Protein AF-A0A920B7Q5-F1 (afdb_monomer_lite)

Radius of gyration: 14.04 Å; chains: 1; bounding box: 26×31×45 Å

pLDDT: mean 87.17, std 10.43, range [37.59, 95.06]

Secondary structure (DSSP, 8-state):
----HHHHHHHHHHHTSS----HHHHHHHHHHHHHHT--HHHHHHHHTS-HHHHHHHHHHHHHHHTT---HHHHHHHHHHHHHHHHHHHHHHHHHHHH--

Foldseek 3Di:
DPPQVLVVLLVVLCVVAPHDPDPVLVVLLVVVCVVVVQDPLLSVLVVPDDPVVSVVLSVQLRVVCVPPDDSNVNSVSSVVSSVVSSVVSVVVVVCVVPVD

Sequence (100 aa):
MSDNYIFSLLEEVISRSNLKLTEELKAIYKIKYNELRIDLQDVSLLETISDDEKNEIVDKILKKLESVDNDQKVIDVFFHEVTETIDYVYNLIISKQLGG

Structure (mmCIF, N/CA/C/O backbone):
data_AF-A0A920B7Q5-F1
#
_entry.id   AF-A0A920B7Q5-F1
#
loop_
_atom_site.group_PDB
_atom_site.id
_atom_site.type_symbol
_atom_site.label_atom_id
_atom_site.label_alt_id
_atom_site.label_comp_id
_atom_site.label_asym_id
_atom_site.label_entity_id
_atom_site.label_seq_id
_atom_site.pdbx_PDB_ins_code
_atom_site.Cartn_x
_atom_site.Cartn_y
_atom_site.Cartn_z
_atom_site.occupancy
_atom_site.B_iso_or_equiv
_atom_site.auth_seq_id
_atom_site.auth_comp_id
_atom_site.auth_asym_id
_atom_site.auth_atom_id
_atom_site.pdbx_PDB_model_num
ATOM 1 N N . MET A 1 1 ? 2.859 -17.498 4.782 1.00 42.31 1 MET A N 1
ATOM 2 C CA . MET A 1 1 ? 1.913 -16.698 3.981 1.00 42.31 1 MET A CA 1
ATOM 3 C C . MET A 1 1 ? 2.799 -15.882 3.083 1.00 42.31 1 MET A C 1
ATOM 5 O O . MET A 1 1 ? 3.657 -15.217 3.636 1.00 42.31 1 MET A O 1
ATOM 9 N N . SER A 1 2 ? 2.728 -16.084 1.771 1.00 37.59 2 SER A N 1
ATOM 10 C CA . SER A 1 2 ? 3.667 -15.476 0.828 1.00 37.59 2 SER A CA 1
ATOM 11 C C . SER A 1 2 ? 3.739 -13.973 1.068 1.00 37.59 2 SER A C 1
ATOM 13 O O . SER A 1 2 ? 2.691 -13.327 1.120 1.00 37.59 2 SER A O 1
ATOM 15 N N . ASP A 1 3 ? 4.956 -13.480 1.280 1.00 52.28 3 ASP A N 1
ATOM 16 C CA . ASP A 1 3 ? 5.298 -12.071 1.413 1.00 52.28 3 ASP A CA 1
ATOM 17 C C . ASP A 1 3 ? 4.716 -11.315 0.219 1.00 52.28 3 ASP A C 1
ATOM 19 O O . ASP A 1 3 ? 5.217 -11.374 -0.901 1.00 52.28 3 ASP A O 1
ATOM 23 N N . ASN A 1 4 ? 3.558 -10.699 0.433 1.00 77.81 4 ASN A N 1
ATOM 24 C CA . ASN A 1 4 ? 2.910 -9.892 -0.577 1.00 77.81 4 ASN A CA 1
ATOM 25 C C . ASN A 1 4 ? 3.619 -8.541 -0.539 1.00 77.81 4 ASN A C 1
ATOM 27 O O . ASN A 1 4 ? 3.397 -7.777 0.398 1.00 77.81 4 ASN A O 1
ATOM 31 N N . TYR A 1 5 ? 4.474 -8.271 -1.527 1.00 87.62 5 TYR A N 1
ATOM 32 C CA . TYR A 1 5 ? 5.214 -7.013 -1.670 1.00 87.62 5 TYR A CA 1
ATOM 33 C C . TYR A 1 5 ? 4.327 -5.782 -1.416 1.00 87.62 5 TYR A C 1
ATOM 35 O O . TYR A 1 5 ? 4.721 -4.851 -0.717 1.00 87.62 5 TYR A O 1
ATOM 43 N N . ILE A 1 6 ? 3.083 -5.811 -1.905 1.00 90.19 6 ILE A N 1
ATOM 44 C CA . ILE A 1 6 ? 2.116 -4.721 -1.729 1.00 90.19 6 ILE A CA 1
ATOM 45 C C . ILE A 1 6 ? 1.685 -4.591 -0.265 1.00 90.19 6 ILE A C 1
ATOM 47 O O . ILE A 1 6 ? 1.529 -3.481 0.236 1.00 90.19 6 ILE A O 1
ATOM 51 N N . PHE A 1 7 ? 1.550 -5.698 0.464 1.00 91.75 7 PHE A N 1
ATOM 52 C CA . PHE A 1 7 ? 1.286 -5.632 1.899 1.00 91.75 7 PHE A CA 1
ATOM 53 C C . PHE A 1 7 ? 2.488 -5.065 2.663 1.00 91.75 7 PHE A C 1
ATOM 55 O O . PHE A 1 7 ? 2.299 -4.232 3.541 1.00 91.75 7 PHE A O 1
ATOM 62 N N . SER A 1 8 ? 3.717 -5.436 2.296 1.00 91.00 8 SER A N 1
ATOM 63 C CA . SER A 1 8 ? 4.922 -4.844 2.892 1.00 91.00 8 SER A CA 1
ATOM 64 C C . SER A 1 8 ? 5.030 -3.341 2.607 1.00 91.00 8 SER A C 1
ATOM 66 O O . SER A 1 8 ? 5.416 -2.575 3.488 1.00 91.00 8 SER A O 1
ATOM 68 N N . LEU A 1 9 ? 4.622 -2.896 1.414 1.00 91.56 9 LEU A N 1
ATOM 69 C CA . LEU A 1 9 ? 4.521 -1.473 1.081 1.00 91.56 9 LEU A CA 1
ATOM 70 C C . LEU A 1 9 ? 3.477 -0.762 1.957 1.00 91.56 9 LEU A C 1
ATOM 72 O O . LEU A 1 9 ? 3.725 0.343 2.437 1.00 91.56 9 LEU A O 1
ATOM 76 N N . LEU A 1 10 ? 2.329 -1.398 2.213 1.00 93.38 10 LEU A N 1
ATOM 77 C CA . LEU A 1 10 ? 1.335 -0.873 3.150 1.00 93.38 10 LEU A CA 1
ATOM 78 C C . LEU A 1 10 ? 1.913 -0.760 4.567 1.00 93.38 10 LEU A C 1
ATOM 80 O O . LEU A 1 10 ? 1.728 0.266 5.215 1.00 93.38 10 LEU A O 1
ATOM 84 N N . GLU A 1 11 ? 2.612 -1.785 5.058 1.00 92.75 11 GLU A N 1
ATOM 85 C CA . GLU A 1 11 ? 3.248 -1.750 6.380 1.00 92.75 11 GLU A CA 1
ATOM 86 C C . GLU A 1 11 ? 4.257 -0.603 6.493 1.00 92.75 11 GLU A C 1
ATOM 88 O O . GLU A 1 11 ? 4.285 0.096 7.508 1.00 92.75 11 GLU A O 1
ATOM 93 N N . GLU A 1 12 ? 5.029 -0.356 5.434 1.00 92.81 12 GLU A N 1
ATOM 94 C CA . GLU A 1 12 ? 5.957 0.767 5.361 1.00 92.81 12 GLU A CA 1
ATOM 95 C C . GLU A 1 12 ? 5.228 2.115 5.435 1.00 92.81 12 GLU A C 1
ATOM 97 O O . GLU A 1 12 ? 5.568 2.939 6.289 1.00 92.81 12 GLU A O 1
ATOM 102 N N . VAL A 1 13 ? 4.186 2.318 4.619 1.00 92.88 13 VAL A N 1
ATOM 103 C CA . VAL A 1 13 ? 3.336 3.523 4.653 1.00 92.88 13 VAL A CA 1
ATOM 104 C C . VAL A 1 13 ? 2.767 3.740 6.052 1.00 92.88 13 VAL A C 1
ATOM 106 O O . VAL A 1 13 ? 2.864 4.839 6.596 1.00 92.88 13 VAL A O 1
ATOM 109 N N . ILE A 1 14 ? 2.208 2.698 6.670 1.00 92.38 14 ILE A N 1
ATOM 110 C CA . ILE A 1 14 ? 1.634 2.801 8.012 1.00 92.38 14 ILE A CA 1
ATOM 111 C C . ILE A 1 14 ? 2.717 3.174 9.029 1.00 92.38 14 ILE A C 1
ATOM 113 O O . ILE A 1 14 ? 2.490 4.086 9.821 1.00 92.38 14 ILE A O 1
ATOM 117 N N . SER A 1 15 ? 3.903 2.560 8.963 1.00 91.94 15 SER A N 1
ATOM 118 C CA . SER A 1 15 ? 5.023 2.854 9.871 1.00 91.94 15 SER A CA 1
ATOM 119 C C . SER A 1 15 ? 5.545 4.291 9.771 1.00 91.94 15 SER A C 1
ATOM 121 O O . SER A 1 15 ? 6.001 4.851 10.768 1.00 91.94 15 SER A O 1
ATOM 123 N N . ARG A 1 16 ? 5.461 4.894 8.578 1.00 92.00 16 ARG A N 1
ATOM 124 C CA . ARG A 1 16 ? 5.880 6.277 8.300 1.00 92.00 16 ARG A CA 1
ATOM 125 C C . ARG A 1 16 ? 4.747 7.292 8.493 1.00 92.00 16 ARG A C 1
ATOM 127 O O . ARG A 1 16 ? 4.963 8.488 8.316 1.00 92.00 16 ARG A O 1
ATOM 134 N N . SER A 1 17 ? 3.557 6.829 8.870 1.00 87.75 17 SER A N 1
ATOM 135 C CA . SER A 1 17 ? 2.375 7.646 9.142 1.00 87.75 17 SER A CA 1
ATOM 136 C C . SER A 1 17 ? 2.023 7.651 10.635 1.00 87.75 17 SER A C 1
ATOM 138 O O . SER A 1 17 ? 2.580 6.901 11.431 1.00 87.75 17 SER A O 1
ATOM 140 N N . ASN A 1 18 ? 1.037 8.465 11.019 1.00 85.31 18 ASN A N 1
ATOM 141 C CA . ASN A 1 18 ? 0.454 8.426 12.366 1.00 85.31 18 ASN A CA 1
ATOM 142 C C . ASN A 1 18 ? -0.651 7.358 12.521 1.00 85.31 18 ASN A C 1
ATOM 144 O O . ASN A 1 18 ? -1.331 7.317 13.550 1.00 85.31 18 ASN A O 1
ATOM 148 N N . LEU A 1 19 ? -0.871 6.523 11.500 1.00 87.31 19 LEU A N 1
ATOM 149 C CA . LEU A 1 19 ? -1.897 5.485 11.493 1.00 87.31 19 LEU A CA 1
ATOM 150 C C . LEU A 1 19 ? -1.413 4.228 12.223 1.00 87.31 19 LEU A C 1
ATOM 152 O O . LEU A 1 19 ? -0.233 4.049 12.520 1.00 87.31 19 LEU A O 1
ATOM 156 N N . LYS A 1 20 ? -2.348 3.327 12.519 1.00 89.19 20 LYS A N 1
ATOM 157 C CA . LYS A 1 20 ? -2.049 2.025 13.118 1.00 89.19 20 LYS A CA 1
ATOM 158 C C . LYS A 1 20 ? -2.566 0.919 12.221 1.00 89.19 20 LYS A C 1
ATOM 160 O O . LYS A 1 20 ? -3.660 1.016 11.678 1.00 89.19 20 LYS A O 1
ATOM 165 N N . LEU A 1 21 ? -1.801 -0.162 12.131 1.00 88.81 21 LEU A N 1
ATOM 166 C CA . LEU A 1 21 ? -2.207 -1.361 11.412 1.00 88.81 21 LEU A CA 1
ATOM 167 C C . LEU A 1 21 ? -3.232 -2.148 12.250 1.00 88.81 21 LEU A C 1
ATOM 169 O O . LEU A 1 21 ? -2.874 -3.070 12.986 1.00 88.81 21 LEU A O 1
ATOM 173 N N . THR A 1 22 ? -4.501 -1.744 12.188 1.00 91.62 22 THR A N 1
ATOM 174 C CA . THR A 1 22 ? -5.618 -2.402 12.884 1.00 91.62 22 THR A CA 1
ATOM 175 C C . THR A 1 22 ? -6.026 -3.700 12.174 1.00 91.62 22 THR A C 1
ATOM 177 O O . THR A 1 22 ? -5.727 -3.916 10.998 1.00 91.62 22 THR A O 1
ATOM 180 N N . GLU A 1 23 ? -6.730 -4.591 12.878 1.00 90.75 23 GLU A N 1
ATOM 181 C CA . GLU A 1 23 ? -7.304 -5.791 12.247 1.00 90.75 23 GLU A CA 1
ATOM 182 C C . GLU A 1 23 ? -8.401 -5.438 11.227 1.00 90.75 23 GLU A C 1
ATOM 184 O O . GLU A 1 23 ? -8.551 -6.137 10.226 1.00 90.75 23 GLU A O 1
ATOM 189 N N . GLU A 1 24 ? -9.120 -4.332 11.441 1.00 92.00 24 GLU A N 1
ATOM 190 C CA . GLU A 1 24 ? -10.107 -3.796 10.498 1.00 92.00 24 GLU A CA 1
ATOM 191 C C . GLU A 1 24 ? -9.439 -3.355 9.191 1.00 92.00 24 GLU A C 1
ATOM 193 O O . GLU A 1 24 ? -9.804 -3.842 8.122 1.00 92.00 24 GLU A O 1
ATOM 198 N N . LEU A 1 25 ? -8.379 -2.548 9.268 1.00 91.94 25 LEU A N 1
ATOM 199 C CA . LEU A 1 25 ? -7.601 -2.116 8.109 1.00 91.94 25 LEU A CA 1
ATOM 200 C C . LEU A 1 25 ? -7.028 -3.308 7.330 1.00 91.94 25 LEU A C 1
ATOM 202 O O . LEU A 1 25 ? -7.114 -3.345 6.103 1.00 91.94 25 LEU A O 1
ATOM 206 N N . LYS A 1 26 ? -6.507 -4.334 8.019 1.00 92.50 26 LYS A N 1
ATOM 207 C CA . LYS A 1 26 ? -6.046 -5.577 7.369 1.00 92.50 26 LYS A CA 1
ATOM 208 C C . LYS A 1 26 ? -7.180 -6.338 6.680 1.00 92.50 26 LYS A C 1
ATOM 210 O O . LYS A 1 26 ? -6.954 -6.954 5.635 1.00 92.50 26 LYS A O 1
ATOM 215 N N . ALA A 1 27 ? -8.379 -6.353 7.262 1.00 93.69 27 ALA A N 1
ATOM 216 C CA . ALA A 1 27 ? -9.539 -6.999 6.657 1.00 93.69 27 ALA A CA 1
ATOM 217 C C . ALA A 1 27 ? -9.977 -6.259 5.385 1.00 93.69 27 ALA A C 1
ATOM 219 O O . ALA A 1 27 ? -10.153 -6.896 4.345 1.00 93.69 27 ALA A O 1
ATOM 220 N N . ILE A 1 28 ? -10.053 -4.926 5.444 1.00 94.50 28 ILE A N 1
ATOM 221 C CA . ILE A 1 28 ? -10.368 -4.070 4.294 1.00 94.50 28 ILE A CA 1
ATOM 222 C C . ILE A 1 28 ? -9.305 -4.234 3.202 1.00 94.50 28 ILE A C 1
ATOM 224 O O . ILE A 1 28 ? -9.656 -4.434 2.040 1.00 94.50 28 ILE A O 1
ATOM 228 N N . TYR A 1 29 ? -8.018 -4.251 3.569 1.00 93.88 29 TYR A N 1
ATOM 229 C CA . TYR A 1 29 ? -6.921 -4.527 2.640 1.00 93.88 29 TYR A CA 1
ATOM 230 C C . TYR A 1 29 ? -7.147 -5.831 1.875 1.00 93.88 29 TYR A C 1
ATOM 232 O O . TYR A 1 29 ? -7.070 -5.846 0.652 1.00 93.88 29 TYR A O 1
ATOM 240 N N . LYS A 1 30 ? -7.453 -6.931 2.577 1.00 91.69 30 LYS A N 1
ATOM 241 C CA . LYS A 1 30 ? -7.657 -8.240 1.937 1.00 91.69 30 LYS A CA 1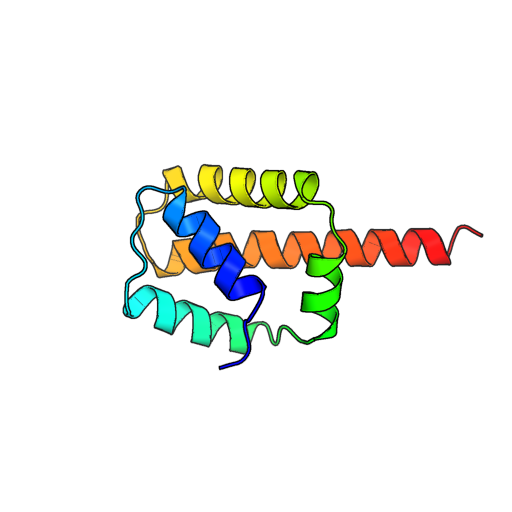
ATOM 242 C C . LYS A 1 30 ? -8.846 -8.236 0.983 1.00 91.69 30 LYS A C 1
ATOM 244 O O . LYS A 1 30 ? -8.759 -8.845 -0.079 1.00 91.69 30 LYS A O 1
ATOM 249 N N . ILE A 1 31 ? -9.944 -7.578 1.357 1.00 92.56 31 ILE A N 1
ATOM 250 C CA . ILE A 1 31 ? -11.117 -7.434 0.486 1.00 92.56 31 ILE A CA 1
ATOM 251 C C . ILE A 1 31 ? -10.710 -6.679 -0.780 1.00 92.56 31 ILE A C 1
ATOM 253 O O . ILE A 1 31 ? -10.846 -7.219 -1.875 1.00 92.56 31 ILE A O 1
ATOM 257 N N . LYS A 1 32 ? -10.111 -5.495 -0.626 1.00 92.44 32 LYS A N 1
ATOM 258 C CA . LYS A 1 32 ? -9.731 -4.633 -1.748 1.00 92.44 32 LYS A CA 1
ATOM 259 C C . LYS A 1 32 ? -8.679 -5.268 -2.659 1.00 92.44 32 LYS A C 1
ATOM 261 O O . LYS A 1 32 ? -8.818 -5.222 -3.876 1.00 92.44 32 LYS A O 1
ATOM 266 N N . TYR A 1 33 ? -7.665 -5.911 -2.083 1.00 90.69 33 TYR A N 1
ATOM 267 C CA . TYR A 1 33 ? -6.635 -6.640 -2.825 1.00 90.69 33 TYR A CA 1
ATOM 268 C C . TYR A 1 33 ? -7.253 -7.708 -3.739 1.00 90.69 33 TYR A C 1
ATOM 270 O O . TYR A 1 33 ? -6.909 -7.807 -4.915 1.00 90.69 33 TYR A O 1
ATOM 278 N N . ASN A 1 34 ? -8.215 -8.474 -3.212 1.00 89.00 34 ASN A N 1
ATOM 279 C CA . ASN A 1 34 ? -8.923 -9.492 -3.985 1.00 89.00 34 ASN A CA 1
ATOM 280 C C . ASN A 1 34 ? -9.860 -8.881 -5.043 1.00 89.00 34 ASN A C 1
ATOM 282 O O . ASN A 1 34 ? -9.976 -9.434 -6.135 1.00 89.00 34 ASN A O 1
ATOM 286 N N . GLU A 1 35 ? -10.519 -7.756 -4.743 1.00 91.62 35 GLU A N 1
ATOM 287 C CA . GLU A 1 35 ? -11.391 -7.039 -5.688 1.00 91.62 35 GLU A CA 1
ATOM 288 C C . GLU A 1 35 ? -10.627 -6.481 -6.888 1.00 91.62 35 GLU A C 1
ATOM 290 O O . GLU A 1 35 ? -11.104 -6.581 -8.018 1.00 91.62 35 GLU A O 1
ATOM 295 N N . LEU A 1 36 ? -9.436 -5.927 -6.651 1.00 87.94 36 LEU A N 1
ATOM 296 C CA . LEU A 1 36 ? -8.571 -5.390 -7.701 1.00 87.94 36 LEU A CA 1
ATOM 297 C C . LEU A 1 36 ? -7.941 -6.485 -8.561 1.00 87.94 36 LEU A C 1
ATOM 299 O O . LEU A 1 36 ? -7.421 -6.186 -9.630 1.00 87.94 36 LEU A O 1
ATOM 303 N N . ARG A 1 37 ? -8.027 -7.750 -8.123 1.00 86.62 37 ARG A N 1
ATOM 304 C CA . ARG A 1 37 ? -7.482 -8.919 -8.824 1.00 86.62 37 ARG A CA 1
ATOM 305 C C . ARG A 1 37 ? -6.001 -8.759 -9.179 1.00 86.62 37 ARG A C 1
ATOM 307 O O . ARG A 1 37 ? -5.577 -9.299 -10.196 1.00 86.62 37 ARG A O 1
ATOM 314 N N . ILE A 1 38 ? -5.256 -8.056 -8.326 1.00 84.62 38 ILE A N 1
ATOM 315 C CA . ILE A 1 38 ? -3.821 -7.835 -8.496 1.00 84.62 38 ILE A CA 1
ATOM 316 C C . ILE A 1 38 ? -3.134 -9.192 -8.596 1.00 84.62 38 ILE A C 1
ATOM 318 O O . ILE A 1 38 ? -3.278 -10.034 -7.701 1.00 84.62 38 ILE A O 1
ATOM 322 N N . ASP A 1 39 ? -2.420 -9.407 -9.694 1.00 85.81 39 ASP A N 1
ATOM 323 C CA . ASP A 1 39 ? -1.778 -10.680 -9.984 1.00 85.81 39 ASP A CA 1
ATOM 324 C C . ASP A 1 39 ? -0.249 -10.616 -9.838 1.00 85.81 39 ASP A C 1
ATOM 326 O O . ASP A 1 39 ? 0.333 -9.643 -9.354 1.00 85.81 39 ASP A O 1
ATOM 330 N N . LEU A 1 40 ? 0.424 -11.715 -10.185 1.00 85.38 40 LEU A N 1
ATOM 331 C CA . LEU A 1 40 ? 1.878 -11.801 -10.076 1.00 85.38 40 LEU A CA 1
ATOM 332 C C . LEU A 1 40 ? 2.591 -10.825 -11.025 1.00 85.38 40 LEU A C 1
ATOM 334 O O . LEU A 1 40 ? 3.659 -10.332 -10.674 1.00 85.38 40 LEU A O 1
ATOM 338 N N . GLN A 1 41 ? 2.029 -10.554 -12.206 1.00 85.38 41 GLN A N 1
ATOM 339 C CA . GLN A 1 41 ? 2.618 -9.636 -13.176 1.00 85.38 41 GLN A CA 1
ATOM 340 C C . GLN A 1 41 ? 2.606 -8.210 -12.630 1.00 85.38 41 GLN A C 1
ATOM 342 O O . GLN A 1 41 ? 3.636 -7.543 -12.678 1.00 85.38 41 GLN A O 1
ATOM 347 N N . ASP A 1 42 ? 1.487 -7.781 -12.050 1.00 88.12 42 ASP A N 1
ATOM 348 C CA . ASP A 1 42 ? 1.356 -6.475 -11.399 1.00 88.12 42 ASP A CA 1
ATOM 349 C C . ASP A 1 42 ? 2.388 -6.288 -10.279 1.00 88.12 42 ASP A C 1
ATOM 351 O O . ASP A 1 42 ? 3.068 -5.264 -10.194 1.00 88.12 42 ASP A O 1
ATOM 355 N N . VAL A 1 43 ? 2.550 -7.314 -9.437 1.00 87.50 43 VAL A N 1
ATOM 356 C CA . VAL A 1 43 ? 3.549 -7.305 -8.363 1.00 87.50 43 VAL A CA 1
ATOM 357 C C . VAL A 1 43 ? 4.962 -7.222 -8.938 1.00 87.50 43 VAL A C 1
ATOM 359 O O . VAL A 1 43 ? 5.750 -6.397 -8.487 1.00 87.50 43 VAL A O 1
ATOM 362 N N . SER A 1 44 ? 5.274 -8.006 -9.973 1.00 87.44 44 SER A N 1
ATOM 363 C CA . SER A 1 44 ? 6.583 -7.949 -10.629 1.00 87.44 44 SER A CA 1
ATOM 364 C C . SER A 1 44 ? 6.877 -6.578 -11.242 1.00 87.44 44 SER A C 1
ATOM 366 O O . SER A 1 44 ? 8.026 -6.151 -11.216 1.00 87.44 44 SER A O 1
ATOM 368 N N . LEU A 1 45 ? 5.873 -5.865 -11.768 1.00 88.94 45 LEU A N 1
ATOM 369 C CA . LEU A 1 45 ? 6.053 -4.498 -12.271 1.00 88.94 45 LEU A CA 1
ATOM 370 C C . LEU A 1 45 ? 6.481 -3.550 -11.151 1.00 88.94 45 LEU A C 1
ATOM 372 O O . LEU A 1 45 ? 7.443 -2.802 -11.323 1.00 88.94 45 LEU A O 1
ATOM 376 N N . LEU A 1 46 ? 5.824 -3.624 -9.994 1.00 87.00 46 LEU A N 1
ATOM 377 C CA . LEU A 1 46 ? 6.205 -2.832 -8.825 1.00 87.00 46 LEU A CA 1
ATOM 378 C C . LEU A 1 46 ? 7.602 -3.188 -8.314 1.00 87.00 46 LEU A C 1
ATOM 380 O O . LEU A 1 46 ? 8.342 -2.300 -7.920 1.00 87.00 46 LEU A O 1
ATOM 384 N N . GLU A 1 47 ? 8.000 -4.456 -8.363 1.00 87.75 47 GLU A N 1
ATOM 385 C CA . GLU A 1 47 ? 9.352 -4.877 -7.975 1.00 87.75 47 GLU A CA 1
ATOM 386 C C . GLU A 1 47 ? 10.445 -4.397 -8.948 1.00 87.75 47 GLU A C 1
ATOM 388 O O . GLU A 1 47 ? 11.625 -4.429 -8.603 1.00 87.75 47 GLU A O 1
ATOM 393 N N . THR A 1 48 ? 10.081 -3.950 -10.157 1.00 87.62 48 THR A N 1
ATOM 394 C CA . THR A 1 48 ? 11.050 -3.440 -11.146 1.00 87.62 48 THR A CA 1
ATOM 395 C C . THR A 1 48 ? 11.391 -1.961 -10.985 1.00 87.62 48 THR A C 1
ATOM 397 O O . THR A 1 48 ? 12.347 -1.499 -11.615 1.00 87.62 48 THR A O 1
ATOM 400 N N . ILE A 1 49 ? 10.628 -1.218 -10.179 1.00 87.50 49 ILE A N 1
ATOM 401 C CA . ILE A 1 49 ? 10.886 0.206 -9.943 1.00 87.50 49 ILE A CA 1
ATOM 402 C C . ILE A 1 49 ? 12.076 0.382 -8.999 1.00 87.50 49 ILE A C 1
ATOM 404 O O . ILE A 1 49 ? 12.377 -0.480 -8.172 1.00 87.50 49 ILE A O 1
ATOM 408 N N . SER A 1 50 ? 12.765 1.512 -9.118 1.00 89.12 50 SER A N 1
ATOM 409 C CA . SER A 1 50 ? 13.867 1.847 -8.216 1.00 89.12 50 SER A CA 1
ATOM 410 C C . SER A 1 50 ? 13.383 2.167 -6.798 1.00 89.12 50 SER A C 1
ATOM 412 O O . SER A 1 50 ? 12.238 2.568 -6.585 1.00 89.12 50 SER A O 1
ATOM 414 N N . ASP A 1 51 ? 14.281 2.059 -5.814 1.00 88.69 51 ASP A N 1
ATOM 415 C CA . ASP A 1 51 ? 13.987 2.468 -4.434 1.00 88.69 51 ASP A CA 1
ATOM 416 C C . ASP A 1 51 ? 13.598 3.955 -4.335 1.00 88.69 51 ASP A C 1
ATOM 418 O O . ASP A 1 51 ? 12.777 4.322 -3.495 1.00 88.69 51 ASP A O 1
ATOM 422 N N . ASP A 1 52 ? 14.145 4.812 -5.203 1.00 89.69 52 ASP A N 1
ATOM 423 C CA . ASP A 1 52 ? 13.775 6.230 -5.276 1.00 89.69 52 ASP A CA 1
ATOM 424 C C . ASP A 1 52 ? 12.322 6.402 -5.747 1.00 89.69 52 ASP A C 1
ATOM 426 O O . ASP A 1 52 ? 11.541 7.097 -5.097 1.00 89.69 52 ASP A O 1
ATOM 430 N N . GLU A 1 53 ? 11.917 5.711 -6.818 1.00 89.00 53 GLU A N 1
ATOM 431 C CA . GLU A 1 53 ? 10.527 5.714 -7.300 1.00 89.00 53 GLU A CA 1
ATOM 432 C C . GLU A 1 53 ? 9.566 5.148 -6.249 1.00 89.00 53 GLU A C 1
ATOM 434 O O . GLU A 1 53 ? 8.501 5.718 -6.000 1.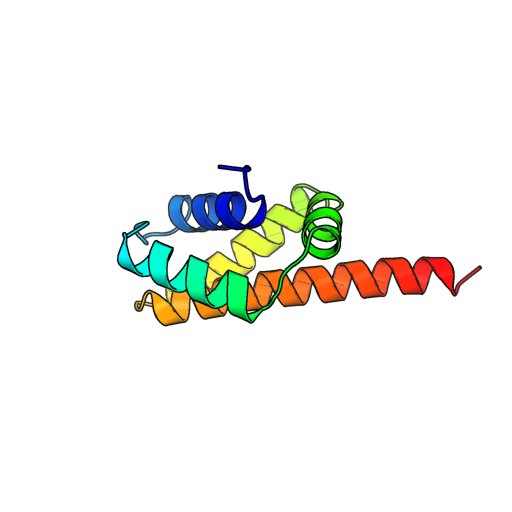00 89.00 53 GLU A O 1
ATOM 439 N N . LYS A 1 54 ? 9.963 4.063 -5.576 1.00 89.81 54 LYS A N 1
ATOM 440 C CA . LYS A 1 54 ? 9.213 3.498 -4.452 1.00 89.81 54 LYS A CA 1
ATOM 441 C C . LYS A 1 54 ? 9.020 4.533 -3.340 1.00 89.81 54 LYS A C 1
ATOM 443 O O . LYS A 1 54 ? 7.901 4.703 -2.855 1.00 89.81 54 LYS A O 1
ATOM 448 N N . ASN A 1 55 ? 10.080 5.241 -2.950 1.00 91.31 55 ASN A N 1
ATOM 449 C CA . ASN A 1 55 ? 10.004 6.287 -1.930 1.00 91.31 55 ASN A CA 1
ATOM 450 C C . ASN A 1 55 ? 9.077 7.433 -2.347 1.00 91.31 55 ASN A C 1
ATOM 452 O O . ASN A 1 55 ? 8.286 7.891 -1.524 1.00 91.31 55 ASN A O 1
ATOM 456 N N . GLU A 1 56 ? 9.104 7.853 -3.614 1.00 92.00 56 GLU A N 1
ATOM 457 C CA . GLU A 1 56 ? 8.173 8.867 -4.117 1.00 92.00 56 GLU A CA 1
ATOM 458 C C . GLU A 1 56 ? 6.710 8.420 -4.010 1.00 92.00 56 GLU A C 1
ATOM 460 O O . GLU A 1 56 ? 5.841 9.225 -3.665 1.00 92.00 56 GLU A O 1
ATOM 465 N N . ILE A 1 57 ? 6.418 7.148 -4.293 1.00 91.31 57 ILE A N 1
ATOM 466 C CA . ILE A 1 57 ? 5.069 6.583 -4.153 1.00 91.31 57 ILE A CA 1
ATOM 467 C C . ILE A 1 57 ? 4.645 6.600 -2.687 1.00 91.31 57 ILE A C 1
ATOM 469 O O . ILE A 1 57 ? 3.556 7.079 -2.370 1.00 91.31 57 ILE A O 1
ATOM 473 N N . VAL A 1 58 ? 5.514 6.143 -1.782 1.00 92.62 58 VAL A N 1
ATOM 474 C CA . VAL A 1 58 ? 5.249 6.176 -0.337 1.00 92.62 58 VAL A CA 1
ATOM 475 C C . VAL A 1 58 ? 4.979 7.608 0.127 1.00 92.62 58 VAL A C 1
ATOM 477 O O . VAL A 1 58 ? 3.978 7.848 0.799 1.00 92.62 58 VAL A O 1
ATOM 480 N N . ASP A 1 59 ? 5.797 8.578 -0.276 1.00 93.81 59 ASP A N 1
ATOM 481 C CA . ASP A 1 59 ? 5.628 9.982 0.109 1.00 93.81 59 ASP A CA 1
ATOM 482 C C . ASP A 1 59 ? 4.328 10.591 -0.456 1.00 93.81 59 ASP A C 1
ATOM 484 O O . ASP A 1 59 ? 3.634 11.339 0.244 1.00 93.81 59 ASP A O 1
ATOM 488 N N . LYS A 1 60 ? 3.941 10.242 -1.693 1.00 92.50 60 LYS A N 1
ATOM 489 C CA . LYS A 1 60 ? 2.644 10.635 -2.279 1.00 92.50 60 LYS A CA 1
ATOM 490 C C . LYS A 1 60 ? 1.473 10.068 -1.483 1.00 92.50 60 LYS A C 1
ATOM 492 O O . LYS A 1 60 ? 0.537 10.815 -1.180 1.00 92.50 60 LYS A O 1
ATOM 497 N N . ILE A 1 61 ? 1.535 8.785 -1.122 1.00 93.75 61 ILE A N 1
ATOM 498 C CA . ILE A 1 61 ? 0.517 8.131 -0.295 1.00 93.75 61 ILE A CA 1
ATOM 499 C C . ILE A 1 61 ? 0.428 8.847 1.055 1.00 93.75 61 ILE A C 1
ATOM 501 O O . ILE A 1 61 ? -0.649 9.308 1.425 1.00 93.75 61 ILE A O 1
ATOM 505 N N . LEU A 1 62 ? 1.552 9.023 1.756 1.00 93.19 62 LEU A N 1
ATOM 506 C CA . LEU A 1 62 ? 1.604 9.680 3.066 1.00 93.19 62 LEU A CA 1
ATOM 507 C C . LEU A 1 62 ? 0.959 11.066 3.038 1.00 93.19 62 LEU A C 1
ATOM 509 O O . LEU A 1 62 ? 0.103 11.360 3.870 1.00 93.19 62 LEU A O 1
ATOM 513 N N . LYS A 1 63 ? 1.296 11.884 2.036 1.00 92.38 63 LYS A N 1
ATOM 514 C CA . LYS A 1 63 ? 0.718 13.221 1.863 1.00 92.38 63 LYS A CA 1
ATOM 515 C C . LYS A 1 63 ? -0.799 13.190 1.667 1.00 92.38 63 LYS A C 1
ATOM 517 O O . LYS A 1 63 ? -1.508 14.049 2.183 1.00 92.38 63 LYS A O 1
ATOM 522 N N . LYS A 1 64 ? -1.323 12.210 0.924 1.00 90.94 64 LYS A N 1
ATOM 523 C CA . LYS A 1 64 ? -2.776 12.038 0.750 1.00 90.94 64 LYS A CA 1
ATOM 524 C C . LYS A 1 64 ? -3.445 11.562 2.044 1.00 90.94 64 LYS A C 1
ATOM 526 O O . LYS A 1 64 ? -4.565 11.982 2.335 1.00 90.94 64 LYS A O 1
ATOM 531 N N . LEU A 1 65 ? -2.751 10.751 2.842 1.00 90.75 65 LEU A N 1
ATOM 532 C CA . LEU A 1 65 ? -3.247 10.216 4.110 1.00 90.75 65 LEU A CA 1
ATOM 533 C C . LEU A 1 65 ? -3.277 11.235 5.262 1.00 90.75 65 LEU A C 1
ATOM 535 O O . LEU A 1 65 ? -4.023 11.018 6.210 1.00 90.75 65 LEU A O 1
ATOM 539 N N . GLU A 1 66 ? -2.565 12.367 5.186 1.00 87.44 66 GLU A N 1
ATOM 540 C CA . GLU A 1 66 ? -2.591 13.418 6.231 1.00 87.44 66 GLU A CA 1
ATOM 541 C C . GLU A 1 66 ? -4.002 13.941 6.551 1.00 87.44 66 GLU A C 1
ATOM 543 O O . GLU A 1 66 ? -4.269 14.405 7.659 1.00 87.44 66 GLU A O 1
ATOM 548 N N . SER A 1 67 ? -4.910 13.870 5.577 1.00 82.69 67 SER A N 1
ATOM 549 C CA . SER A 1 67 ? -6.296 14.339 5.689 1.00 82.69 67 SER A CA 1
ATOM 550 C C . SER A 1 67 ? -7.319 13.207 5.848 1.00 82.69 67 SER A C 1
ATOM 552 O O . SER A 1 67 ? -8.525 13.439 5.734 1.00 82.69 67 SER A O 1
ATOM 554 N N . VAL A 1 68 ? -6.850 11.979 6.089 1.00 87.00 68 VAL A N 1
ATOM 555 C CA . VAL A 1 68 ? -7.671 10.768 6.130 1.00 87.00 68 VAL A CA 1
ATOM 556 C C . VAL A 1 68 ? -7.635 10.147 7.522 1.00 87.00 68 VAL A C 1
ATOM 558 O O . VAL A 1 68 ? -6.580 9.830 8.056 1.00 87.00 68 VAL A O 1
ATOM 561 N N . ASP A 1 69 ? -8.815 9.920 8.088 1.00 80.75 69 ASP A N 1
ATOM 562 C CA . ASP A 1 69 ? -9.021 9.386 9.438 1.00 80.75 69 ASP A CA 1
ATOM 563 C C . ASP A 1 69 ? -9.820 8.071 9.456 1.00 80.75 69 ASP A C 1
ATOM 565 O O . ASP A 1 69 ? -10.237 7.606 10.514 1.00 80.75 69 ASP A O 1
ATOM 569 N N . ASN A 1 70 ? -10.053 7.468 8.288 1.00 89.19 70 ASN A N 1
ATOM 570 C CA . ASN A 1 70 ? -10.891 6.284 8.132 1.00 89.19 70 ASN A CA 1
ATOM 571 C C . ASN A 1 70 ? -10.132 5.164 7.413 1.00 89.19 70 ASN A C 1
ATOM 573 O O . ASN A 1 70 ? -9.678 5.370 6.287 1.00 89.19 70 ASN A O 1
ATOM 577 N N . ASP A 1 71 ? -10.078 3.978 8.023 1.00 90.38 71 ASP A N 1
ATOM 578 C CA . ASP A 1 71 ? -9.380 2.792 7.507 1.00 90.38 71 ASP A CA 1
ATOM 579 C C . ASP A 1 71 ? -9.778 2.440 6.061 1.00 90.38 71 ASP A C 1
ATOM 581 O O . ASP A 1 71 ? -8.914 2.120 5.246 1.00 90.38 71 ASP A O 1
ATOM 585 N N . GLN A 1 72 ? -11.055 2.586 5.689 1.00 92.44 72 GLN A N 1
ATOM 586 C CA . GLN A 1 72 ? -11.517 2.369 4.314 1.00 92.44 72 GLN A CA 1
ATOM 587 C C . GLN A 1 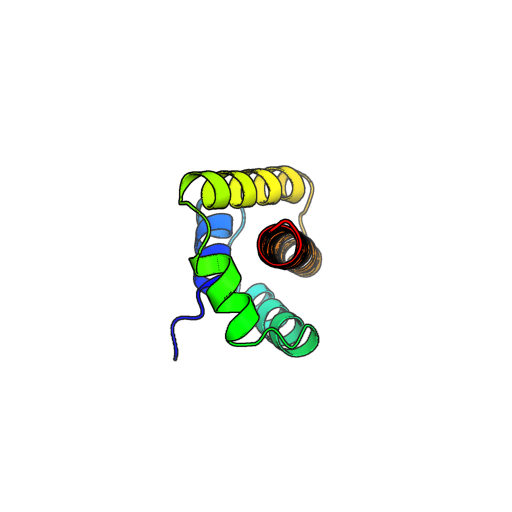72 ? -10.850 3.335 3.335 1.00 92.44 72 GLN A C 1
ATOM 589 O O . GLN A 1 72 ? -10.315 2.920 2.309 1.00 92.44 72 GLN A O 1
ATOM 594 N N . LYS A 1 73 ? -10.835 4.627 3.675 1.00 92.38 73 LYS A N 1
ATOM 595 C CA . LYS A 1 73 ? -10.202 5.655 2.843 1.00 92.38 73 LYS A CA 1
ATOM 596 C C . LYS A 1 73 ? -8.686 5.494 2.800 1.00 92.38 73 LYS A C 1
ATOM 598 O O . LYS A 1 73 ? -8.095 5.777 1.765 1.00 92.38 73 LYS A O 1
ATOM 603 N N . VAL A 1 74 ? -8.063 5.046 3.894 1.00 93.06 74 VAL A N 1
ATOM 604 C CA . VAL A 1 74 ? -6.625 4.744 3.922 1.00 93.06 74 VAL A CA 1
ATOM 605 C C . VAL A 1 74 ? -6.306 3.689 2.869 1.00 93.06 74 VAL A C 1
ATOM 607 O O . VAL A 1 74 ? -5.420 3.895 2.041 1.00 93.06 74 VAL A O 1
ATOM 610 N N . ILE A 1 75 ? -7.065 2.592 2.865 1.00 94.75 75 ILE A N 1
ATOM 611 C CA . ILE A 1 75 ? -6.892 1.510 1.897 1.00 94.75 75 ILE A CA 1
ATOM 612 C C . ILE A 1 75 ? -7.214 1.966 0.471 1.00 94.75 75 ILE A C 1
ATOM 614 O O . ILE A 1 75 ? -6.476 1.622 -0.449 1.00 94.75 75 ILE A O 1
ATOM 618 N N . ASP A 1 76 ? -8.261 2.768 0.273 1.00 94.50 76 ASP A N 1
ATOM 619 C CA . ASP A 1 76 ? -8.606 3.287 -1.053 1.00 94.50 76 ASP A CA 1
ATOM 620 C C . ASP A 1 76 ? -7.508 4.202 -1.619 1.00 94.50 76 ASP A C 1
ATOM 622 O O . ASP A 1 76 ? -7.135 4.052 -2.781 1.00 94.50 76 ASP A O 1
ATOM 626 N N . VAL A 1 77 ? -6.947 5.106 -0.806 1.00 94.25 77 VAL A N 1
ATOM 627 C CA . VAL A 1 77 ? -5.819 5.966 -1.206 1.00 94.25 77 VAL A CA 1
ATOM 628 C C . VAL A 1 77 ? -4.582 5.130 -1.510 1.00 94.25 77 VAL A C 1
ATOM 630 O O . VAL A 1 77 ? -3.944 5.341 -2.537 1.00 94.25 77 VAL A O 1
ATOM 633 N N . PHE A 1 78 ? -4.258 4.176 -0.636 1.00 95.06 78 PHE A N 1
ATOM 634 C CA . PHE A 1 78 ? -3.113 3.292 -0.814 1.00 95.06 78 PHE A CA 1
ATOM 635 C C . PHE A 1 78 ? -3.196 2.533 -2.142 1.00 95.06 78 PHE A C 1
ATOM 637 O O . PHE A 1 78 ? -2.279 2.611 -2.957 1.00 95.06 78 PHE A O 1
ATOM 644 N N . PHE A 1 79 ? -4.306 1.834 -2.391 1.00 94.50 79 PHE A N 1
ATOM 645 C CA . PHE A 1 79 ? -4.440 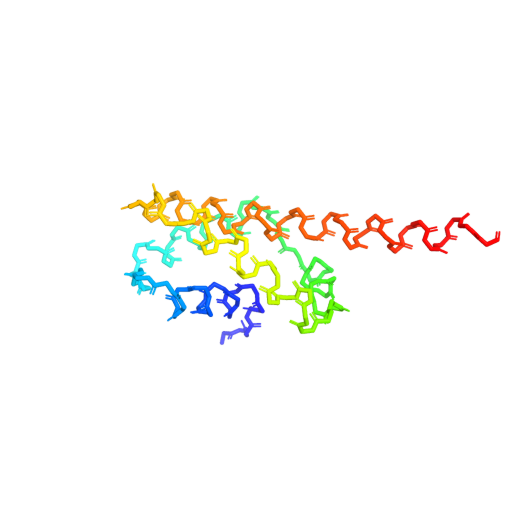1.041 -3.607 1.00 94.50 79 PHE A CA 1
ATOM 646 C C . PHE A 1 79 ? -4.537 1.890 -4.864 1.00 94.50 79 PHE A C 1
ATOM 648 O O . PHE A 1 79 ? -4.027 1.456 -5.887 1.00 94.50 79 PHE A O 1
ATOM 655 N N . HIS A 1 80 ? -5.136 3.081 -4.795 1.00 94.56 80 HIS A N 1
ATOM 656 C CA . HIS A 1 80 ? -5.166 3.993 -5.933 1.00 94.56 80 HIS A CA 1
ATOM 657 C C . HIS A 1 80 ? -3.751 4.354 -6.406 1.00 94.56 80 HIS A C 1
ATOM 659 O O . HIS A 1 80 ? -3.459 4.223 -7.591 1.00 94.56 80 HIS A O 1
ATOM 665 N N . GLU A 1 81 ? -2.843 4.720 -5.495 1.00 93.12 81 GLU A N 1
ATOM 666 C CA . GLU A 1 81 ? -1.460 5.036 -5.885 1.00 93.12 81 GLU A CA 1
ATOM 667 C C . GLU A 1 81 ? -0.695 3.806 -6.388 1.00 93.12 81 GLU A C 1
ATOM 669 O O . GLU A 1 81 ? 0.112 3.909 -7.315 1.00 93.12 81 GLU A O 1
ATOM 674 N N . VAL A 1 82 ? -0.951 2.635 -5.798 1.00 91.75 82 VAL A N 1
ATOM 675 C CA . VAL A 1 82 ? -0.346 1.374 -6.243 1.00 91.75 82 VAL A CA 1
ATOM 676 C C . VAL A 1 82 ? -0.783 1.036 -7.670 1.00 91.75 82 VAL A C 1
ATOM 678 O O . VAL A 1 82 ? 0.069 0.740 -8.506 1.00 91.75 82 VAL A O 1
ATOM 681 N N . THR A 1 83 ? -2.079 1.125 -7.978 1.00 91.56 83 THR A N 1
ATOM 682 C CA . THR A 1 83 ? -2.598 0.849 -9.326 1.00 91.56 83 THR A CA 1
ATOM 683 C C . THR A 1 83 ? -2.104 1.866 -10.348 1.00 91.56 83 THR A C 1
ATOM 685 O O . THR A 1 83 ? -1.666 1.471 -11.422 1.00 91.56 83 THR A O 1
ATOM 688 N N . GLU A 1 84 ? -2.067 3.155 -9.996 1.00 92.38 84 GLU A N 1
ATOM 689 C CA . GLU A 1 84 ? -1.522 4.202 -10.875 1.00 92.38 84 GLU A CA 1
ATOM 690 C C . GLU A 1 84 ? -0.041 3.954 -11.197 1.00 92.38 84 GLU A C 1
ATOM 692 O O . GLU A 1 84 ? 0.411 4.173 -12.321 1.00 92.38 84 GLU A O 1
ATOM 697 N N . THR A 1 85 ? 0.724 3.456 -10.221 1.00 90.06 85 THR A N 1
ATOM 698 C CA . THR A 1 85 ? 2.126 3.083 -10.436 1.00 90.06 85 THR A CA 1
ATOM 699 C C . THR A 1 85 ? 2.243 1.896 -11.385 1.00 90.06 85 THR A C 1
ATOM 701 O O . THR A 1 85 ? 3.045 1.950 -12.317 1.00 90.06 85 THR A O 1
ATOM 704 N N . ILE A 1 86 ? 1.455 0.837 -11.176 1.00 90.19 86 ILE A N 1
ATOM 705 C CA . ILE A 1 86 ? 1.441 -0.335 -12.062 1.00 90.19 86 ILE A CA 1
ATOM 706 C C . ILE A 1 86 ? 1.148 0.102 -13.501 1.00 90.19 86 ILE A C 1
ATOM 708 O O . ILE A 1 86 ? 1.919 -0.222 -14.407 1.00 90.19 86 ILE A O 1
ATOM 712 N N . ASP A 1 87 ? 0.100 0.903 -13.700 1.00 89.88 87 ASP A N 1
ATOM 713 C CA . ASP A 1 87 ? -0.291 1.415 -15.014 1.00 89.88 87 ASP A CA 1
ATOM 714 C C . ASP A 1 87 ? 0.819 2.263 -15.647 1.00 89.88 87 ASP A C 1
ATOM 716 O O . ASP A 1 87 ? 1.117 2.136 -16.839 1.00 89.88 87 ASP A O 1
ATOM 720 N N . TYR A 1 88 ?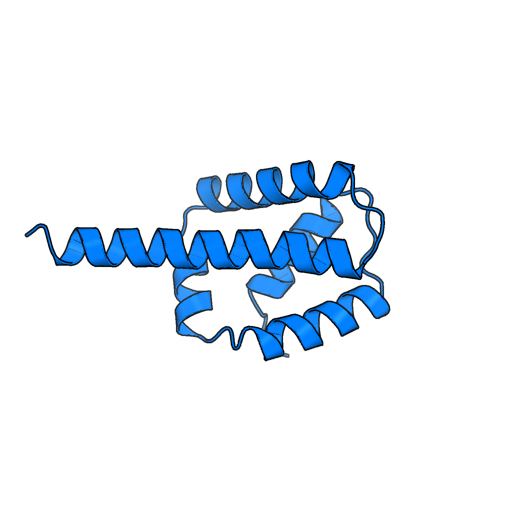 1.479 3.114 -14.859 1.00 89.62 88 TYR A N 1
ATOM 721 C CA . TYR A 1 88 ? 2.607 3.914 -15.325 1.00 89.62 88 TYR A CA 1
ATOM 722 C C . TYR A 1 88 ? 3.778 3.043 -15.798 1.00 89.62 88 TYR A C 1
ATOM 724 O O . TYR A 1 88 ? 4.260 3.214 -16.922 1.00 89.62 88 TYR A O 1
ATOM 732 N N . VAL A 1 89 ? 4.214 2.080 -14.982 1.00 87.81 89 VAL A N 1
ATOM 733 C CA . VAL A 1 89 ? 5.326 1.177 -15.321 1.00 87.81 89 VAL A CA 1
ATOM 734 C C . VAL A 1 89 ? 4.975 0.331 -16.544 1.00 87.81 89 VAL A C 1
ATOM 736 O O . VAL A 1 89 ? 5.790 0.192 -17.459 1.00 87.81 89 VAL A O 1
ATOM 739 N N . TYR A 1 90 ? 3.744 -0.172 -16.616 1.00 87.88 90 TYR A N 1
ATOM 740 C CA . TYR A 1 90 ? 3.246 -0.916 -17.767 1.00 87.88 90 TYR A CA 1
ATOM 741 C C . TYR A 1 90 ? 3.320 -0.086 -19.057 1.00 87.88 90 TYR A C 1
ATOM 743 O O . TYR A 1 90 ? 3.887 -0.528 -20.063 1.00 87.88 90 TYR A O 1
ATOM 751 N N . ASN A 1 91 ? 2.840 1.161 -19.013 1.00 88.00 91 ASN A N 1
ATOM 752 C CA . ASN A 1 91 ? 2.895 2.088 -20.142 1.00 88.00 91 ASN A CA 1
ATOM 753 C C . ASN A 1 91 ? 4.333 2.423 -20.563 1.00 88.00 91 ASN A C 1
ATOM 755 O O . ASN A 1 91 ? 4.617 2.527 -21.762 1.00 88.00 91 ASN A O 1
ATOM 759 N N . LEU A 1 92 ? 5.261 2.557 -19.610 1.00 85.44 92 LEU A N 1
ATOM 760 C CA . LEU A 1 92 ? 6.681 2.750 -19.909 1.00 85.44 92 LE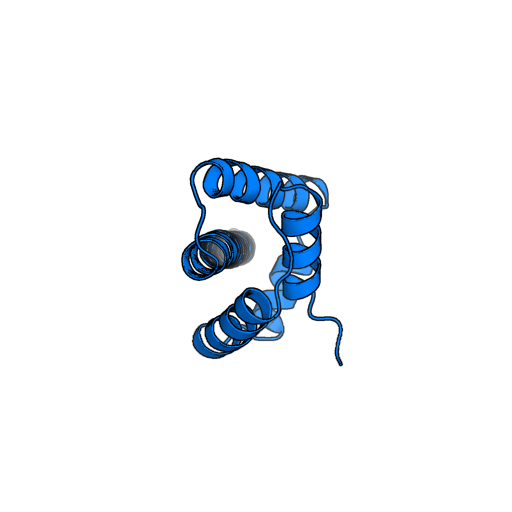U A CA 1
ATOM 761 C C . LEU A 1 92 ? 7.289 1.542 -20.628 1.00 85.44 92 LEU A C 1
ATOM 763 O O . LEU A 1 92 ? 8.035 1.718 -21.594 1.00 85.44 92 LEU A O 1
ATOM 767 N N . ILE A 1 93 ? 6.981 0.323 -20.177 1.00 83.75 93 ILE A N 1
ATOM 768 C CA . ILE A 1 93 ? 7.486 -0.910 -20.795 1.00 83.75 93 ILE A CA 1
ATOM 769 C C . ILE A 1 93 ? 6.967 -1.038 -22.227 1.00 83.75 93 ILE A C 1
ATOM 771 O O . ILE A 1 93 ? 7.762 -1.263 -23.141 1.00 83.75 93 ILE A O 1
ATOM 775 N N . ILE A 1 94 ? 5.666 -0.828 -22.445 1.00 79.75 94 ILE A N 1
ATOM 776 C CA . ILE A 1 94 ? 5.071 -0.851 -23.789 1.00 79.75 94 ILE A CA 1
ATOM 777 C C . ILE A 1 94 ? 5.711 0.209 -24.687 1.00 79.75 94 ILE A C 1
ATOM 779 O O . ILE A 1 94 ? 6.095 -0.088 -25.819 1.00 79.75 94 ILE A O 1
ATOM 783 N N . SER A 1 95 ? 5.876 1.435 -24.185 1.00 79.44 95 SER A N 1
ATOM 784 C CA . SER A 1 95 ? 6.478 2.529 -24.956 1.00 79.44 95 SER A CA 1
ATOM 785 C C . SER A 1 95 ? 7.904 2.192 -25.404 1.00 79.44 95 SER A C 1
ATOM 787 O O . SER A 1 95 ? 8.277 2.474 -26.542 1.00 79.44 95 SER A O 1
ATOM 789 N N . LYS A 1 96 ? 8.692 1.524 -24.549 1.00 76.31 96 LYS A N 1
ATOM 790 C CA . LYS A 1 96 ? 10.036 1.038 -24.902 1.00 76.31 96 LYS A CA 1
ATOM 791 C C . LYS A 1 96 ? 10.018 -0.080 -25.949 1.00 76.31 96 LYS A C 1
ATOM 793 O O . LYS A 1 96 ? 10.955 -0.169 -26.733 1.00 76.31 96 LYS A O 1
ATOM 798 N N . GLN A 1 97 ? 8.986 -0.923 -25.973 1.00 69.12 97 GLN A N 1
ATOM 799 C CA . GLN A 1 97 ? 8.863 -2.020 -26.943 1.00 69.12 97 GLN A CA 1
ATOM 800 C C . GLN A 1 97 ? 8.393 -1.557 -28.330 1.00 69.12 97 GLN A C 1
ATOM 802 O O . GLN A 1 97 ? 8.745 -2.185 -29.325 1.00 69.12 97 GLN A O 1
ATOM 807 N N . LEU A 1 98 ? 7.612 -0.475 -28.411 1.00 68.19 98 LEU A N 1
ATOM 808 C CA . LEU A 1 98 ? 7.058 0.044 -29.670 1.00 68.19 98 LEU A CA 1
ATOM 809 C C . LEU A 1 98 ? 7.941 1.101 -30.357 1.00 68.19 98 LEU A C 1
ATOM 811 O O . LEU A 1 98 ? 7.715 1.407 -31.524 1.00 68.19 98 LEU A O 1
ATOM 815 N N . GLY A 1 99 ? 8.917 1.675 -29.650 1.00 56.56 99 GLY A N 1
ATOM 816 C CA . GLY A 1 99 ? 9.784 2.755 -30.141 1.00 56.56 99 GLY A CA 1
ATOM 817 C C . GLY A 1 99 ? 11.124 2.320 -30.751 1.00 56.56 99 GLY A C 1
ATOM 818 O O . GLY A 1 99 ? 12.058 3.121 -30.728 1.00 56.56 99 GLY A O 1
ATOM 819 N N . GLY A 1 100 ? 11.239 1.072 -31.223 1.00 46.84 100 GLY A N 1
ATOM 820 C CA . GLY A 1 100 ? 12.443 0.514 -31.862 1.00 46.84 100 GLY A CA 1
ATOM 821 C C . GLY A 1 100 ? 12.517 0.751 -33.365 1.00 46.84 100 GLY A C 1
ATOM 822 O O . GLY A 1 100 ? 11.483 0.546 -34.038 1.00 46.84 100 GLY A O 1
#